Protein AF-A0A934G4L9-F1 (afdb_monomer_lite)

Secondary structure (DSSP, 8-state):
-HHHHHHHHHHHHHHHHHHHHT--GGGS-HHHHHHHHHHHHHHHTS-HHHHHHHHHHHHS-----

Sequence (65 aa):
MLMNERARLLKVVGAAAVLVANTDAKSLPDSVVEAAEMLSEMLNSLPEETLKDALESVLAEPDES

pLDDT: mean 89.7, std 12.44, range [40.69, 97.69]

Radius of gyration: 13.39 Å; chains: 1; bounding box: 35×27×31 Å

Foldseek 3Di:
DVVVVLLVVLQVLLVLVVVLVPDDLVPDDPVCSVVSVVNVVVLVPDDPVSNVSSVCSNPVPPPPD

Structure (mmCIF, N/CA/C/O backbone):
data_AF-A0A934G4L9-F1
#
_entry.id   AF-A0A934G4L9-F1
#
loop_
_atom_site.group_PDB
_atom_site.id
_atom_site.type_symbol
_atom_site.label_atom_id
_atom_site.label_alt_id
_atom_site.label_comp_id
_atom_site.label_asym_id
_atom_site.label_entity_id
_atom_site.label_seq_id
_atom_site.pdbx_PDB_ins_code
_atom_site.Cartn_x
_atom_site.Cartn_y
_atom_site.Cartn_z
_atom_site.occupancy
_atom_site.B_iso_or_equiv
_atom_site.auth_seq_id
_atom_site.auth_comp_id
_atom_site.auth_asym_id
_atom_site.auth_atom_id
_atom_site.pdbx_PDB_model_num
ATOM 1 N N . MET A 1 1 ? 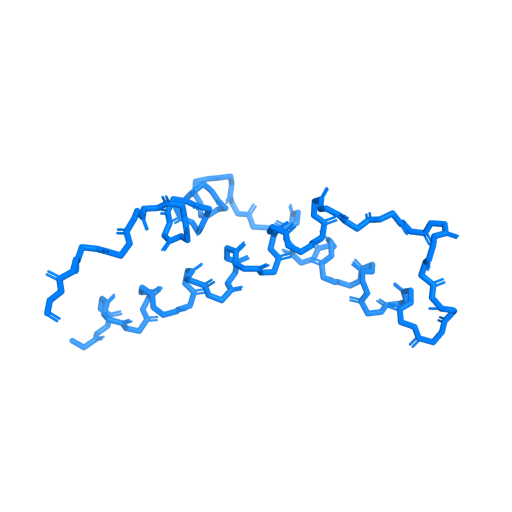-22.714 4.128 8.444 1.00 64.44 1 MET A N 1
ATOM 2 C CA . MET A 1 1 ? -22.369 4.347 7.019 1.00 64.44 1 MET A CA 1
ATOM 3 C C . MET A 1 1 ? -20.929 4.829 6.843 1.00 64.44 1 MET A C 1
ATOM 5 O O . MET A 1 1 ? -20.197 4.151 6.142 1.00 64.44 1 MET A O 1
ATOM 9 N N . LEU A 1 2 ? -20.472 5.881 7.539 1.00 77.88 2 LEU A N 1
ATOM 10 C CA . LEU A 1 2 ? -19.092 6.404 7.418 1.00 77.88 2 LEU A CA 1
ATOM 11 C C . LEU A 1 2 ? -17.974 5.379 7.702 1.00 77.88 2 LEU A C 1
ATOM 13 O O . LEU A 1 2 ? -16.982 5.339 6.985 1.00 77.88 2 LEU A O 1
ATOM 17 N N . MET A 1 3 ? -18.149 4.505 8.699 1.00 84.25 3 MET A N 1
ATOM 18 C CA . MET A 1 3 ? -17.164 3.453 9.003 1.00 84.25 3 MET A CA 1
ATOM 19 C C . MET A 1 3 ? -17.026 2.409 7.881 1.00 84.25 3 MET A C 1
ATOM 21 O O . MET A 1 3 ? -15.934 1.900 7.658 1.00 84.25 3 MET A O 1
ATOM 25 N N . ASN A 1 4 ? -18.111 2.115 7.154 1.00 87.69 4 ASN A N 1
ATOM 26 C CA . ASN A 1 4 ? -18.086 1.157 6.043 1.00 87.69 4 ASN A CA 1
ATOM 27 C C . ASN A 1 4 ? -17.382 1.767 4.821 1.00 87.69 4 ASN A C 1
ATOM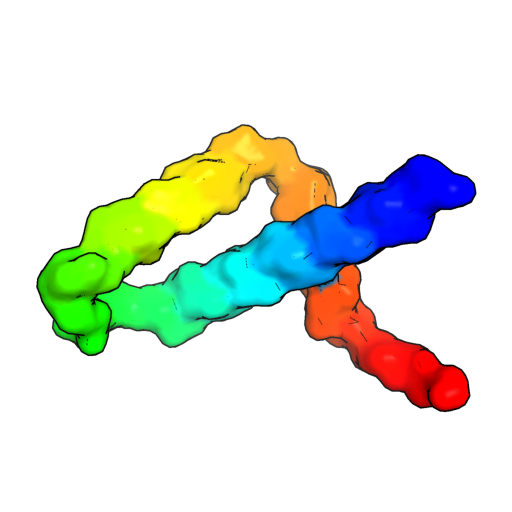 29 O O . ASN A 1 4 ? -16.582 1.100 4.175 1.00 87.69 4 ASN A O 1
ATOM 33 N N . GLU A 1 5 ? -17.607 3.060 4.569 1.00 92.44 5 GLU A N 1
ATOM 34 C CA . GLU A 1 5 ? -16.904 3.802 3.518 1.00 92.44 5 GLU A CA 1
ATOM 35 C C . GLU A 1 5 ? -15.396 3.868 3.789 1.00 92.44 5 GLU A C 1
ATOM 37 O O . GLU A 1 5 ? -14.594 3.521 2.924 1.00 92.44 5 GLU A O 1
ATOM 42 N N . ARG A 1 6 ? -14.999 4.201 5.028 1.00 92.81 6 ARG A N 1
ATOM 43 C CA . ARG A 1 6 ? -13.587 4.178 5.442 1.00 92.81 6 ARG A CA 1
ATOM 44 C C . ARG A 1 6 ? -12.963 2.800 5.229 1.00 92.81 6 ARG A C 1
ATOM 46 O O . ARG A 1 6 ? -11.870 2.717 4.683 1.00 92.81 6 ARG A O 1
ATOM 53 N N . ALA A 1 7 ? -13.647 1.728 5.630 1.00 92.12 7 ALA A N 1
ATOM 54 C CA . ALA A 1 7 ? -13.138 0.368 5.460 1.00 92.12 7 ALA A CA 1
ATOM 55 C C . ALA A 1 7 ? -12.925 0.002 3.980 1.00 92.12 7 ALA A C 1
ATOM 57 O O . ALA A 1 7 ? -11.927 -0.628 3.639 1.00 92.12 7 ALA A O 1
ATOM 58 N N . ARG A 1 8 ? -13.826 0.429 3.084 1.00 94.19 8 ARG A N 1
ATOM 59 C CA . ARG A 1 8 ? -13.671 0.228 1.633 1.00 94.19 8 ARG A CA 1
ATOM 60 C C . ARG A 1 8 ? -12.474 0.991 1.078 1.00 94.19 8 ARG A C 1
ATOM 62 O O . ARG A 1 8 ? -11.699 0.416 0.321 1.00 94.19 8 ARG A O 1
ATOM 69 N N . LEU A 1 9 ? -12.302 2.251 1.477 1.00 95.81 9 LEU A N 1
ATOM 70 C CA . LEU A 1 9 ? -11.156 3.059 1.058 1.00 95.81 9 LEU A CA 1
ATOM 71 C C . LEU A 1 9 ? -9.835 2.457 1.547 1.00 95.81 9 LEU A C 1
ATOM 73 O O . LEU A 1 9 ? -8.906 2.335 0.757 1.00 95.81 9 LEU A O 1
ATOM 77 N N . LEU A 1 10 ? -9.773 2.008 2.805 1.00 96.12 10 LEU A N 1
ATOM 78 C CA . LEU A 1 10 ? -8.597 1.320 3.343 1.00 96.12 10 LEU A CA 1
ATOM 79 C C . LEU A 1 10 ? -8.263 0.052 2.553 1.00 96.12 10 LEU A C 1
ATOM 81 O O . LEU A 1 10 ? -7.097 -0.148 2.229 1.00 96.12 10 LEU A O 1
ATOM 85 N N . LYS A 1 11 ? -9.264 -0.740 2.142 1.00 95.88 11 LYS A N 1
ATOM 86 C CA . LYS A 1 11 ? -9.030 -1.911 1.280 1.00 95.88 11 LYS A CA 1
ATOM 87 C C . LYS A 1 11 ? -8.432 -1.539 -0.075 1.00 95.88 11 LYS A C 1
ATOM 89 O O . LYS A 1 11 ? -7.522 -2.216 -0.543 1.00 95.88 11 LYS A O 1
ATOM 94 N N . VAL A 1 12 ? -8.916 -0.468 -0.706 1.00 96.62 12 VAL A N 1
ATOM 95 C CA . VAL A 1 12 ? -8.379 0.003 -1.995 1.00 96.62 12 VAL A CA 1
ATOM 96 C C . VAL A 1 12 ? -6.939 0.492 -1.839 1.00 96.62 12 VAL A C 1
ATOM 98 O O . VAL A 1 12 ? -6.072 0.102 -2.619 1.00 96.62 12 VAL A O 1
ATOM 101 N N . VAL A 1 13 ? -6.671 1.299 -0.810 1.00 96.88 13 VAL A N 1
ATOM 102 C CA . VAL A 1 13 ? -5.323 1.798 -0.502 1.00 96.88 13 VAL A CA 1
ATOM 103 C C . VAL A 1 13 ? -4.373 0.640 -0.188 1.00 96.88 13 VAL A C 1
ATOM 105 O O . VAL A 1 13 ? -3.264 0.605 -0.711 1.00 96.88 13 VAL A O 1
ATOM 108 N N . GLY A 1 14 ? -4.818 -0.341 0.600 1.00 96.44 14 GLY A N 1
ATOM 109 C CA . GLY A 1 14 ? -4.034 -1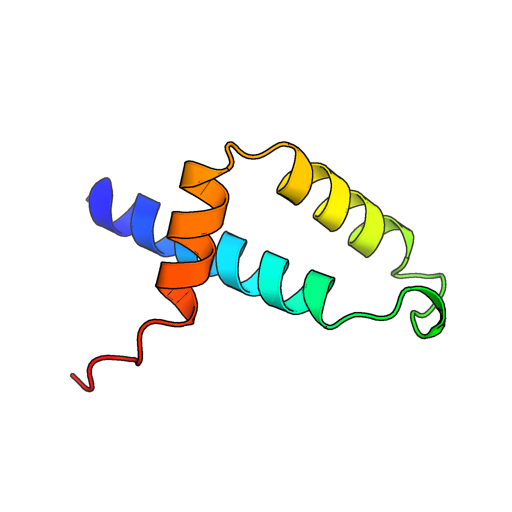.522 0.950 1.00 96.44 14 GLY A CA 1
ATOM 110 C C . GLY A 1 14 ? -3.696 -2.369 -0.272 1.00 96.44 14 GLY A C 1
ATOM 111 O O . GLY A 1 14 ? -2.546 -2.760 -0.452 1.00 96.44 14 GLY A O 1
ATOM 112 N N . ALA A 1 15 ? -4.664 -2.591 -1.165 1.00 96.50 15 ALA A N 1
ATOM 113 C CA . ALA A 1 15 ? -4.440 -3.320 -2.410 1.00 96.50 15 ALA A CA 1
ATOM 114 C C . ALA A 1 15 ? -3.438 -2.597 -3.326 1.00 96.50 15 ALA A C 1
ATOM 116 O O . ALA A 1 15 ? -2.556 -3.236 -3.900 1.00 96.50 15 ALA A O 1
ATOM 117 N N . ALA A 1 16 ? -3.529 -1.268 -3.425 1.00 96.56 16 ALA A N 1
ATOM 118 C CA . ALA A 1 16 ? -2.566 -0.460 -4.168 1.00 96.56 16 ALA A CA 1
ATOM 119 C C . ALA A 1 16 ? -1.158 -0.524 -3.550 1.00 96.56 16 ALA A C 1
ATOM 121 O O . ALA A 1 16 ? -0.178 -0.671 -4.278 1.00 96.56 16 ALA A O 1
ATOM 122 N N . ALA A 1 17 ? -1.053 -0.480 -2.218 1.00 96.06 17 ALA A N 1
ATOM 123 C CA . ALA A 1 17 ? 0.218 -0.604 -1.509 1.00 96.06 17 ALA A CA 1
ATOM 124 C C . ALA A 1 17 ? 0.883 -1.966 -1.744 1.00 96.06 17 ALA A C 1
ATOM 126 O O . ALA A 1 17 ? 2.069 -2.024 -2.062 1.00 96.06 17 ALA A O 1
ATOM 127 N N . VAL A 1 18 ? 0.114 -3.056 -1.656 1.00 95.56 18 VAL A N 1
ATOM 128 C CA . VAL A 1 18 ? 0.603 -4.410 -1.956 1.00 95.56 18 VAL A CA 1
ATOM 129 C C . VAL A 1 18 ? 1.054 -4.516 -3.411 1.00 95.56 18 VAL A C 1
ATOM 131 O O . VAL A 1 18 ? 2.114 -5.083 -3.672 1.00 95.56 18 VAL A O 1
ATOM 134 N N . LEU A 1 19 ? 0.293 -3.952 -4.353 1.00 94.19 19 LEU A N 1
ATOM 135 C CA . LEU A 1 19 ? 0.668 -3.939 -5.764 1.00 94.19 19 LEU A CA 1
ATOM 136 C C . LEU A 1 19 ? 2.022 -3.252 -5.965 1.00 94.19 19 LEU A C 1
ATOM 138 O O . LEU A 1 19 ? 2.933 -3.869 -6.512 1.00 94.19 19 LEU A O 1
ATOM 142 N N . VAL A 1 20 ? 2.172 -2.014 -5.488 1.00 93.31 20 VAL A N 1
ATOM 143 C CA . VAL A 1 20 ? 3.419 -1.243 -5.615 1.00 93.31 20 VAL A CA 1
ATOM 144 C C . VAL A 1 20 ? 4.589 -1.970 -4.946 1.00 93.31 20 VAL A C 1
ATOM 146 O O . VAL A 1 20 ? 5.646 -2.097 -5.554 1.00 93.31 20 VAL A O 1
ATOM 149 N N . ALA A 1 21 ? 4.399 -2.525 -3.745 1.00 92.38 21 ALA A N 1
ATOM 150 C CA . ALA A 1 21 ? 5.451 -3.241 -3.017 1.00 92.38 21 ALA A CA 1
ATOM 151 C C . ALA A 1 21 ? 5.950 -4.512 -3.732 1.00 92.38 21 ALA A C 1
ATOM 153 O O . ALA A 1 21 ? 7.099 -4.908 -3.546 1.00 92.38 21 ALA A O 1
ATOM 154 N N . ASN A 1 22 ? 5.101 -5.152 -4.541 1.00 91.81 22 ASN A N 1
ATOM 155 C CA . ASN A 1 22 ? 5.449 -6.349 -5.315 1.00 91.81 22 ASN A CA 1
ATOM 156 C C . ASN A 1 22 ? 5.840 -6.035 -6.767 1.00 91.81 22 ASN A C 1
ATOM 158 O O . ASN A 1 22 ? 6.086 -6.949 -7.553 1.00 91.81 22 ASN A O 1
ATOM 162 N N . THR A 1 23 ? 5.885 -4.757 -7.136 1.00 92.31 23 THR A N 1
ATOM 163 C CA . THR A 1 23 ? 6.160 -4.316 -8.498 1.00 92.31 23 THR A CA 1
ATOM 164 C C . THR A 1 23 ? 7.626 -3.912 -8.651 1.00 92.31 23 THR A C 1
ATOM 166 O O . THR A 1 23 ? 8.108 -3.029 -7.948 1.00 92.31 23 THR A O 1
ATOM 169 N N . ASP A 1 24 ? 8.337 -4.509 -9.613 1.00 89.81 24 ASP A N 1
ATOM 170 C CA . ASP A 1 24 ? 9.666 -4.037 -10.019 1.00 89.81 24 ASP A CA 1
ATOM 171 C C . ASP A 1 24 ? 9.527 -3.013 -11.150 1.00 89.81 24 ASP A C 1
ATOM 173 O O . ASP A 1 24 ? 9.144 -3.363 -12.270 1.00 89.81 24 ASP A O 1
ATOM 177 N N . ALA A 1 25 ? 9.879 -1.755 -10.877 1.00 82.69 25 ALA A N 1
ATOM 178 C CA . ALA A 1 25 ? 9.855 -0.667 -11.853 1.00 82.69 25 ALA A CA 1
ATOM 179 C C . ALA A 1 25 ? 10.656 -0.979 -13.133 1.00 82.69 25 ALA A C 1
ATOM 181 O O . ALA A 1 25 ? 10.290 -0.515 -14.207 1.00 82.69 25 ALA A O 1
A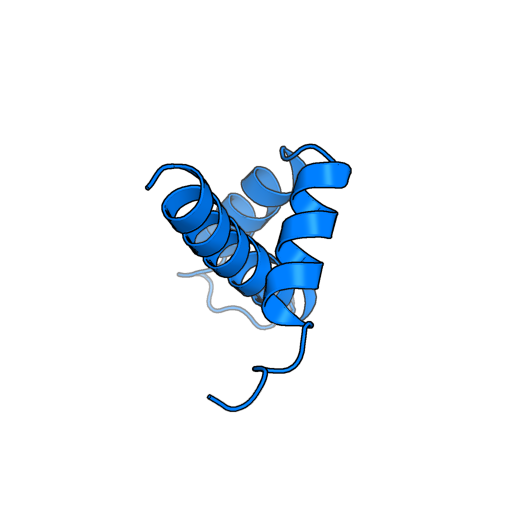TOM 182 N N . LYS A 1 26 ? 11.704 -1.814 -13.061 1.00 88.00 26 LYS A N 1
ATOM 183 C CA . LYS A 1 26 ? 12.490 -2.220 -14.244 1.00 88.00 26 LYS A CA 1
ATOM 184 C C . LYS A 1 26 ? 11.757 -3.202 -15.157 1.00 88.00 26 LYS A C 1
ATOM 186 O O . LYS A 1 26 ? 12.185 -3.418 -16.288 1.00 88.00 26 LYS A O 1
ATOM 191 N N . SER A 1 27 ? 10.698 -3.826 -14.652 1.00 90.75 27 SER A N 1
ATOM 192 C CA . SER A 1 27 ? 9.863 -4.783 -15.382 1.00 90.75 27 SER A CA 1
ATOM 193 C C . SER A 1 27 ? 8.573 -4.164 -15.924 1.00 90.75 27 SER A C 1
ATOM 195 O O . SER A 1 27 ? 7.823 -4.832 -16.638 1.00 90.75 27 SER A O 1
ATOM 197 N N . LEU A 1 28 ? 8.307 -2.894 -15.599 1.00 91.06 28 LEU A N 1
ATOM 198 C CA . LEU A 1 28 ? 7.110 -2.196 -16.041 1.00 91.06 28 LEU A CA 1
ATOM 199 C C . LEU A 1 28 ? 7.229 -1.733 -17.495 1.00 91.06 28 LEU A C 1
ATOM 201 O O . LEU A 1 28 ? 8.260 -1.187 -17.879 1.00 91.06 28 LEU A O 1
ATOM 205 N N . PRO A 1 29 ? 6.163 -1.881 -18.301 1.00 95.06 29 PRO A N 1
ATOM 206 C CA . PRO A 1 29 ? 6.056 -1.163 -19.562 1.00 95.06 29 PRO A CA 1
ATOM 207 C C . PRO A 1 29 ? 6.141 0.351 -19.336 1.00 95.06 29 PRO A C 1
ATOM 209 O O . PRO A 1 29 ? 5.466 0.871 -18.448 1.00 95.06 29 PRO A O 1
ATOM 212 N N . ASP A 1 30 ? 6.868 1.071 -20.194 1.00 92.75 30 ASP A N 1
ATOM 213 C CA . ASP A 1 30 ? 7.019 2.535 -20.106 1.00 92.75 30 ASP A CA 1
ATOM 214 C C . ASP A 1 30 ? 5.671 3.267 -19.972 1.00 92.75 30 ASP A C 1
ATOM 216 O O . ASP A 1 30 ? 5.553 4.246 -19.240 1.00 92.75 30 ASP A O 1
ATOM 220 N N . SER A 1 31 ? 4.617 2.748 -20.613 1.00 93.56 31 SER A N 1
ATOM 221 C CA . SER A 1 31 ? 3.266 3.320 -20.582 1.00 93.56 31 SER A CA 1
ATOM 222 C C . SER A 1 31 ? 2.585 3.309 -19.208 1.00 93.56 31 SER A C 1
ATOM 224 O O . SER A 1 31 ? 1.538 3.931 -19.060 1.00 93.56 31 SER A O 1
ATOM 226 N N . VAL A 1 32 ? 3.107 2.561 -18.229 1.00 93.69 32 VAL A N 1
ATOM 227 C CA . VAL A 1 32 ? 2.532 2.462 -16.874 1.00 93.69 32 VAL A CA 1
ATOM 228 C C . VAL A 1 32 ? 3.476 2.945 -15.775 1.00 93.69 32 VAL A C 1
ATOM 230 O O . VAL A 1 32 ? 3.044 3.046 -14.628 1.00 93.69 32 VAL A O 1
ATOM 233 N N . VAL A 1 33 ? 4.731 3.273 -16.103 1.00 92.62 33 VAL A N 1
ATOM 234 C CA . VAL A 1 33 ? 5.729 3.743 -15.127 1.00 92.62 33 VAL A CA 1
ATOM 235 C C . VAL A 1 33 ? 5.234 4.995 -14.405 1.00 92.62 33 VAL A C 1
ATOM 237 O O . VAL A 1 33 ? 5.196 5.007 -13.180 1.00 92.62 33 VAL A O 1
ATOM 240 N N . GLU A 1 34 ? 4.743 5.992 -15.144 1.00 93.38 34 GLU A N 1
ATOM 241 C CA . GLU A 1 34 ? 4.236 7.247 -14.567 1.00 93.38 34 GLU A CA 1
ATOM 242 C C . GLU A 1 34 ? 3.055 7.013 -13.604 1.00 93.38 34 GLU A C 1
ATOM 244 O O . GLU A 1 34 ? 2.968 7.622 -12.539 1.00 93.38 34 GLU A O 1
ATOM 249 N N . ALA A 1 35 ? 2.163 6.070 -13.927 1.00 93.31 35 ALA A N 1
ATOM 250 C CA . ALA A 1 35 ? 1.043 5.717 -13.055 1.00 93.31 35 ALA A CA 1
ATOM 251 C C . ALA A 1 35 ? 1.503 4.998 -11.772 1.00 93.31 35 ALA A C 1
ATOM 253 O O . ALA A 1 35 ? 0.940 5.225 -10.699 1.00 93.31 35 ALA A O 1
ATOM 254 N N . ALA A 1 36 ? 2.523 4.141 -11.867 1.00 93.94 36 ALA A N 1
ATOM 255 C CA . ALA A 1 36 ? 3.106 3.454 -10.717 1.00 93.94 36 ALA A CA 1
ATOM 256 C C . ALA A 1 36 ? 3.901 4.409 -9.809 1.00 93.94 36 ALA A C 1
ATOM 258 O O . ALA A 1 36 ? 3.826 4.291 -8.583 1.00 93.94 36 ALA A O 1
ATOM 259 N N . GLU A 1 37 ? 4.611 5.379 -10.389 1.00 93.56 37 GLU A N 1
ATOM 2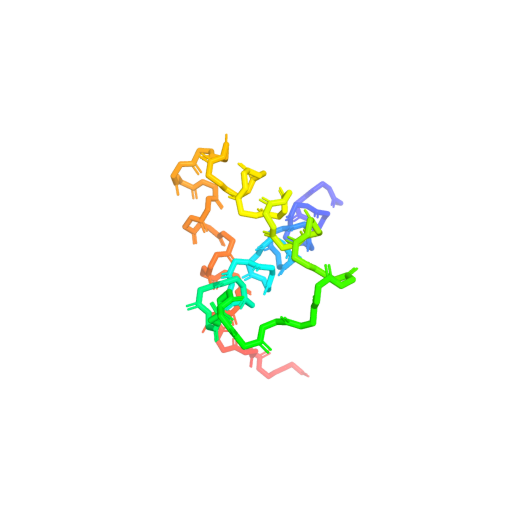60 C CA . GLU A 1 37 ? 5.272 6.458 -9.649 1.00 93.56 37 GLU A CA 1
ATOM 261 C C . GLU A 1 37 ? 4.248 7.315 -8.904 1.00 93.56 37 GLU A C 1
ATOM 263 O O . GLU A 1 37 ? 4.357 7.468 -7.689 1.00 93.56 37 GLU A O 1
ATOM 268 N N . MET A 1 38 ? 3.189 7.764 -9.586 1.00 95.44 38 MET A N 1
ATOM 269 C CA . MET A 1 38 ? 2.108 8.529 -8.957 1.00 95.44 38 MET A CA 1
ATOM 270 C C . MET A 1 38 ? 1.468 7.762 -7.791 1.00 95.44 38 MET A C 1
ATOM 272 O O . MET A 1 38 ? 1.245 8.327 -6.721 1.00 95.44 38 MET A O 1
ATOM 276 N N . LEU A 1 39 ? 1.197 6.464 -7.959 1.00 95.19 39 LEU A N 1
ATOM 277 C CA . LEU A 1 39 ? 0.699 5.621 -6.868 1.00 95.19 39 LEU A CA 1
ATOM 278 C C . LEU A 1 39 ? 1.683 5.562 -5.697 1.00 95.19 39 LEU A C 1
ATOM 280 O O . LEU A 1 39 ? 1.269 5.700 -4.547 1.00 95.19 39 LEU A O 1
ATOM 284 N N . SER A 1 40 ? 2.971 5.386 -5.982 1.00 95.56 40 SER A N 1
ATOM 285 C CA . SER A 1 40 ? 4.023 5.328 -4.965 1.00 95.56 40 SER A CA 1
ATOM 286 C C . SER A 1 40 ? 4.126 6.637 -4.180 1.00 95.56 40 SER A C 1
ATOM 288 O O . SER A 1 40 ? 4.223 6.609 -2.954 1.00 95.56 40 SER A O 1
ATOM 290 N N . GLU A 1 41 ? 4.065 7.789 -4.849 1.00 96.94 41 GLU A N 1
ATOM 291 C CA . GLU A 1 41 ? 4.064 9.103 -4.196 1.00 96.94 41 GLU A CA 1
ATOM 292 C C . GLU A 1 41 ? 2.837 9.289 -3.302 1.00 96.94 41 GLU A C 1
ATOM 294 O O . GLU A 1 41 ? 2.965 9.661 -2.134 1.00 96.94 41 GLU A O 1
ATOM 299 N N . MET A 1 42 ? 1.648 8.965 -3.819 1.00 96.94 42 MET A N 1
ATOM 300 C CA . MET A 1 42 ? 0.403 9.074 -3.061 1.00 96.94 42 MET A CA 1
ATOM 301 C C . MET A 1 42 ? 0.424 8.176 -1.822 1.00 96.94 42 MET A C 1
ATOM 303 O O . MET A 1 42 ? 0.045 8.629 -0.745 1.00 96.94 42 MET A O 1
ATOM 307 N N . LEU A 1 43 ? 0.922 6.942 -1.935 1.00 96.75 43 LEU A N 1
ATOM 308 C CA . LEU A 1 43 ? 1.075 6.027 -0.801 1.00 96.75 43 LEU A CA 1
ATOM 309 C C . LEU A 1 43 ? 2.063 6.555 0.245 1.00 96.75 43 LEU A C 1
ATOM 311 O O . LEU A 1 43 ? 1.752 6.529 1.433 1.00 96.75 43 LEU A O 1
ATOM 315 N N . ASN A 1 44 ? 3.213 7.084 -0.181 1.00 95.00 44 ASN A N 1
ATOM 316 C CA . ASN A 1 44 ? 4.208 7.676 0.722 1.00 95.00 44 ASN A CA 1
ATOM 317 C C . ASN A 1 44 ? 3.727 8.978 1.387 1.00 95.00 44 ASN A C 1
ATOM 319 O O . ASN A 1 44 ? 4.264 9.373 2.419 1.00 95.00 44 ASN A O 1
ATOM 323 N N . SER A 1 45 ? 2.724 9.650 0.815 1.00 97.62 45 SER A N 1
ATOM 324 C CA . SER A 1 45 ? 2.116 10.854 1.397 1.00 97.62 45 SER A CA 1
ATOM 325 C C . SER A 1 45 ? 1.114 10.559 2.521 1.00 97.62 45 SER A C 1
ATOM 327 O O . SER A 1 45 ? 0.702 11.471 3.243 1.00 97.62 45 SER A O 1
ATOM 329 N N . LEU A 1 46 ? 0.699 9.296 2.675 1.00 96.94 46 LEU A N 1
ATOM 330 C CA . LEU A 1 46 ? -0.237 8.898 3.718 1.00 96.94 46 LEU A CA 1
ATOM 331 C C . LEU A 1 46 ? 0.444 8.884 5.093 1.00 96.94 46 LEU A C 1
ATOM 333 O O . LEU A 1 46 ? 1.619 8.535 5.204 1.00 96.94 46 LEU A O 1
ATOM 337 N N . PRO A 1 47 ? -0.299 9.183 6.175 1.00 97.69 47 PRO A N 1
ATOM 338 C CA . PRO A 1 47 ? 0.175 8.904 7.523 1.00 97.69 47 PRO A CA 1
ATOM 339 C C . PRO A 1 47 ? 0.519 7.419 7.681 1.00 97.69 47 PRO A C 1
ATOM 341 O O . PRO A 1 47 ? -0.242 6.563 7.226 1.00 97.69 47 PRO A O 1
ATOM 344 N N . GLU A 1 48 ? 1.612 7.115 8.381 1.00 96.56 48 GLU A N 1
ATOM 345 C CA . GLU A 1 48 ? 2.071 5.736 8.616 1.00 96.56 48 GLU A CA 1
ATOM 346 C C . GLU A 1 48 ? 0.972 4.857 9.234 1.00 96.56 48 GLU A C 1
ATOM 348 O O . GLU A 1 48 ? 0.757 3.731 8.794 1.00 96.56 48 GLU A O 1
ATOM 353 N N . GLU A 1 49 ? 0.209 5.398 10.190 1.00 96.94 49 GLU A N 1
ATOM 354 C CA . GLU A 1 49 ? -0.938 4.712 10.799 1.00 96.94 49 GLU A CA 1
ATOM 355 C C . GLU A 1 49 ? -2.022 4.370 9.764 1.00 96.94 49 GLU A C 1
ATOM 357 O O . GLU A 1 49 ? -2.512 3.247 9.728 1.00 96.94 49 GLU A O 1
ATOM 362 N N . THR A 1 50 ? -2.347 5.298 8.859 1.00 96.12 50 THR A N 1
ATOM 363 C CA . THR A 1 50 ? -3.325 5.058 7.786 1.00 96.12 50 THR A CA 1
ATOM 364 C C . THR A 1 50 ? -2.839 3.986 6.816 1.00 96.12 50 THR A C 1
ATOM 366 O O . THR A 1 50 ? -3.626 3.144 6.384 1.00 96.12 50 THR A O 1
ATOM 369 N N . LEU A 1 51 ? -1.552 4.012 6.458 1.00 96.56 51 LEU A N 1
ATOM 370 C CA . LEU A 1 51 ? -0.962 3.009 5.576 1.00 96.56 51 LEU A CA 1
ATOM 371 C C . LEU A 1 51 ? -0.972 1.626 6.238 1.00 96.56 51 LEU A C 1
ATOM 373 O O . LEU A 1 51 ? -1.311 0.634 5.594 1.00 96.56 51 LEU A O 1
ATOM 377 N N . LYS A 1 52 ? -0.665 1.569 7.536 1.00 95.62 52 LYS A N 1
ATOM 378 C CA . LYS A 1 52 ? -0.733 0.347 8.335 1.00 95.62 52 LYS A CA 1
ATOM 379 C C . LYS A 1 52 ? -2.156 -0.213 8.391 1.00 95.62 52 LYS A C 1
ATOM 381 O O . LYS A 1 52 ? -2.348 -1.371 8.034 1.00 95.62 52 LYS A O 1
ATOM 386 N N . ASP A 1 53 ? -3.147 0.610 8.733 1.00 95.75 53 ASP A N 1
ATOM 387 C CA . ASP A 1 53 ? -4.565 0.227 8.739 1.00 95.75 53 ASP A CA 1
ATOM 388 C C . ASP A 1 53 ? -5.018 -0.311 7.369 1.00 95.75 53 ASP A C 1
ATOM 390 O O . ASP A 1 53 ? -5.797 -1.263 7.273 1.00 95.75 53 ASP A O 1
ATOM 394 N N . ALA A 1 54 ? -4.535 0.299 6.284 1.00 96.31 54 ALA A N 1
ATOM 395 C CA . ALA A 1 54 ? -4.851 -0.119 4.927 1.00 96.31 54 ALA A CA 1
ATOM 396 C C . ALA A 1 5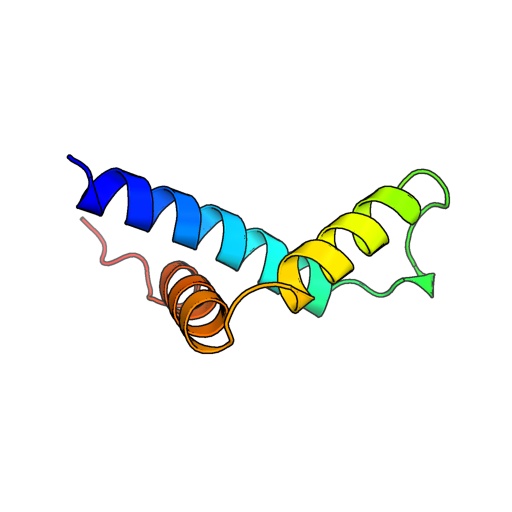4 ? -4.263 -1.502 4.604 1.00 96.31 54 ALA A C 1
ATOM 398 O O . ALA A 1 54 ? -4.977 -2.363 4.087 1.00 96.31 54 ALA A O 1
ATOM 399 N N . LEU A 1 55 ? -2.997 -1.744 4.955 1.00 95.38 55 LEU A N 1
ATOM 400 C CA . LEU A 1 55 ? -2.346 -3.048 4.794 1.00 95.38 55 LEU A CA 1
ATOM 401 C C . LEU A 1 55 ? -3.026 -4.133 5.640 1.00 95.38 55 LEU A C 1
ATOM 403 O O . LEU A 1 55 ? -3.299 -5.222 5.139 1.00 95.38 55 LEU A O 1
ATOM 407 N N . GLU A 1 56 ? -3.376 -3.830 6.890 1.00 95.25 56 GLU A N 1
ATOM 408 C CA . GLU A 1 56 ? -4.122 -4.754 7.751 1.00 95.25 56 GLU A CA 1
ATOM 409 C C . GLU A 1 56 ? -5.492 -5.104 7.150 1.00 95.25 56 GLU A C 1
ATOM 411 O O . GLU A 1 56 ? -5.909 -6.258 7.197 1.00 95.25 56 GLU A O 1
ATOM 416 N N . SER A 1 57 ? -6.166 -4.152 6.495 1.00 94.00 57 SER A N 1
ATOM 417 C CA . SER A 1 57 ? -7.490 -4.381 5.896 1.00 94.00 57 SER A CA 1
ATOM 418 C C . SER A 1 57 ? -7.517 -5.369 4.718 1.00 94.00 57 SER A C 1
ATOM 420 O O . SER A 1 57 ? -8.595 -5.870 4.377 1.00 94.00 57 SER A O 1
ATOM 422 N N . VAL A 1 58 ? -6.364 -5.631 4.087 1.00 93.00 58 VAL A N 1
ATOM 423 C CA . VAL A 1 58 ? -6.214 -6.590 2.974 1.00 93.00 58 VAL A CA 1
ATOM 424 C C . VAL A 1 58 ? -5.495 -7.877 3.374 1.00 93.00 58 VAL A C 1
ATOM 426 O O . VAL A 1 58 ? -5.645 -8.882 2.686 1.00 93.00 58 VAL A O 1
ATOM 429 N N . LEU A 1 59 ? -4.723 -7.849 4.465 1.00 85.81 59 LEU A N 1
ATOM 430 C CA . LEU A 1 59 ? -4.035 -9.015 5.026 1.00 85.81 59 LEU A CA 1
ATOM 431 C C . LEU A 1 59 ? -4.880 -9.764 6.057 1.00 85.81 59 LEU A C 1
ATOM 433 O O . LEU A 1 59 ? -4.626 -10.943 6.296 1.00 85.81 59 LEU A O 1
ATOM 437 N N . ALA A 1 60 ? -5.863 -9.101 6.670 1.00 74.94 60 ALA A N 1
ATOM 438 C CA . ALA A 1 60 ? -6.880 -9.782 7.452 1.00 74.94 60 ALA A CA 1
ATOM 439 C C . ALA A 1 60 ? -7.563 -10.809 6.543 1.00 74.94 60 ALA A C 1
ATOM 441 O O . ALA A 1 60 ? -8.131 -10.437 5.510 1.00 74.94 60 ALA A O 1
ATOM 442 N N . GLU A 1 61 ? -7.461 -12.093 6.905 1.00 57.16 61 GLU A N 1
ATOM 443 C CA . GLU A 1 61 ? -8.152 -13.164 6.192 1.00 57.16 61 GLU A CA 1
ATOM 444 C C . GLU A 1 61 ? -9.621 -12.757 6.011 1.00 57.16 61 GLU A C 1
ATOM 446 O O . GLU A 1 61 ? -10.200 -12.147 6.921 1.00 57.16 61 GLU A O 1
ATOM 451 N N . PRO A 1 62 ? -10.235 -13.005 4.839 1.00 55.72 62 PRO A N 1
ATOM 452 C CA . PRO A 1 62 ? -11.668 -12.836 4.722 1.00 55.72 62 PRO A CA 1
ATOM 453 C C . PRO A 1 62 ? -12.295 -13.772 5.753 1.00 55.72 62 PRO A C 1
ATOM 455 O O . PRO A 1 62 ? -12.282 -14.982 5.564 1.00 55.72 62 PRO A O 1
ATOM 458 N N . ASP A 1 63 ? -12.779 -13.207 6.858 1.00 52.44 63 ASP A N 1
ATOM 459 C CA . ASP A 1 63 ? -13.624 -13.900 7.823 1.00 52.44 63 ASP A CA 1
ATOM 460 C C . ASP A 1 63 ? -14.812 -14.436 7.008 1.00 52.44 63 ASP A C 1
ATOM 462 O O . ASP A 1 63 ? -15.659 -13.664 6.539 1.00 52.44 63 ASP A O 1
ATOM 466 N N . GLU A 1 64 ? -14.749 -15.729 6.671 1.00 51.66 64 GLU A N 1
ATOM 467 C CA . GLU A 1 64 ? -15.698 -16.414 5.800 1.00 51.66 64 GLU A CA 1
ATOM 468 C C . GLU A 1 64 ? -17.102 -16.203 6.378 1.00 51.66 64 GLU A C 1
ATOM 470 O O . GLU A 1 64 ? -17.433 -16.715 7.447 1.00 51.66 64 GLU A O 1
ATOM 475 N N . SER A 1 65 ? -17.907 -15.391 5.688 1.00 40.69 65 SER A N 1
ATOM 476 C CA . SER A 1 65 ? -19.310 -15.111 6.020 1.00 40.69 65 SER A CA 1
ATOM 477 C C . SER A 1 65 ? -20.239 -15.826 5.053 1.00 40.69 65 SER A C 1
ATOM 479 O O . SER A 1 65 ? -19.978 -15.730 3.830 1.00 40.69 65 SER A O 1
#